Protein AF-A0A2E4YU11-F1 (afdb_monomer)

Structure (mmCIF, N/CA/C/O backbone):
data_AF-A0A2E4YU11-F1
#
_entry.id   AF-A0A2E4YU11-F1
#
loop_
_atom_site.group_PDB
_atom_site.id
_atom_site.type_symbol
_atom_site.label_atom_id
_atom_site.label_alt_id
_atom_site.label_comp_id
_atom_site.label_asym_id
_atom_site.label_entity_id
_atom_site.label_seq_id
_atom_site.pdbx_PDB_ins_code
_atom_site.Cartn_x
_atom_site.Cartn_y
_atom_site.Cartn_z
_atom_site.occupancy
_atom_site.B_iso_or_equiv
_atom_site.auth_seq_id
_atom_site.auth_comp_id
_atom_site.auth_asym_id
_atom_site.auth_atom_id
_atom_site.pdbx_PDB_model_num
ATOM 1 N N . MET A 1 1 ? 45.784 -8.700 -50.063 1.00 56.19 1 MET A N 1
ATOM 2 C CA . MET A 1 1 ? 44.846 -9.142 -51.120 1.00 56.19 1 MET A CA 1
ATOM 3 C C . MET A 1 1 ? 43.429 -8.783 -50.666 1.00 56.19 1 MET A C 1
ATOM 5 O O . MET A 1 1 ? 42.551 -9.626 -50.640 1.00 56.19 1 MET A O 1
ATOM 9 N N . ASP A 1 2 ? 43.211 -7.520 -50.263 1.00 60.62 2 ASP A N 1
ATOM 10 C CA . ASP A 1 2 ? 42.179 -7.212 -49.242 1.00 60.62 2 ASP A CA 1
ATOM 11 C C . ASP A 1 2 ? 41.167 -6.153 -49.709 1.00 60.62 2 ASP A C 1
ATOM 13 O O . ASP A 1 2 ? 40.143 -5.918 -49.071 1.00 60.62 2 ASP A O 1
ATOM 17 N N . LYS A 1 3 ? 41.428 -5.525 -50.862 1.00 58.41 3 LYS A N 1
ATOM 18 C CA . LYS A 1 3 ? 40.506 -4.590 -51.519 1.00 58.41 3 LYS A CA 1
ATOM 19 C C . LYS A 1 3 ? 39.214 -5.255 -52.028 1.00 58.41 3 LYS A C 1
ATOM 21 O O . LYS A 1 3 ? 38.164 -4.665 -51.786 1.00 58.41 3 LYS A O 1
ATOM 26 N N . PRO A 1 4 ? 39.221 -6.456 -52.653 1.00 66.19 4 PRO A N 1
ATOM 27 C CA . PRO A 1 4 ? 37.968 -7.072 -53.094 1.00 66.19 4 PRO A CA 1
ATOM 28 C C . PRO A 1 4 ? 37.115 -7.539 -51.905 1.00 66.19 4 PRO A C 1
ATOM 30 O O . PRO A 1 4 ? 35.902 -7.376 -51.935 1.00 66.19 4 PRO A O 1
ATOM 33 N N . ILE A 1 5 ? 37.740 -8.008 -50.815 1.00 74.25 5 ILE A N 1
ATOM 34 C CA . ILE A 1 5 ? 37.038 -8.444 -49.596 1.00 74.25 5 ILE A CA 1
ATOM 35 C C . ILE A 1 5 ? 36.294 -7.280 -48.920 1.00 74.25 5 ILE A C 1
ATOM 37 O O . ILE A 1 5 ? 35.152 -7.438 -48.498 1.00 74.25 5 ILE A O 1
ATOM 41 N N . ARG A 1 6 ? 36.907 -6.087 -48.863 1.00 65.62 6 ARG A N 1
ATOM 42 C CA . ARG A 1 6 ? 36.288 -4.892 -48.262 1.00 65.62 6 ARG A CA 1
ATOM 43 C C . ARG A 1 6 ? 35.122 -4.360 -49.090 1.00 65.62 6 ARG A C 1
ATOM 45 O O . ARG A 1 6 ? 34.135 -3.918 -48.514 1.00 65.62 6 ARG A O 1
ATOM 52 N N . ILE A 1 7 ? 35.218 -4.435 -50.418 1.00 76.88 7 ILE A N 1
ATOM 53 C CA . ILE A 1 7 ? 34.133 -4.027 -51.321 1.00 76.88 7 ILE A CA 1
ATOM 54 C C . ILE A 1 7 ? 32.955 -4.997 -51.194 1.00 76.88 7 ILE A C 1
ATOM 56 O O . ILE A 1 7 ? 31.824 -4.552 -51.037 1.00 76.88 7 ILE A O 1
ATOM 60 N N . VAL A 1 8 ? 33.212 -6.307 -51.164 1.00 77.75 8 VAL A N 1
ATOM 61 C CA . VAL A 1 8 ? 32.159 -7.321 -50.982 1.00 77.75 8 VAL A CA 1
ATOM 62 C C . VAL A 1 8 ? 31.477 -7.175 -49.619 1.00 77.75 8 VAL A C 1
ATOM 64 O O . VAL A 1 8 ? 30.253 -7.215 -49.548 1.00 77.75 8 VAL A O 1
ATOM 67 N N . PHE A 1 9 ? 32.237 -6.920 -48.550 1.00 76.12 9 PHE A N 1
ATOM 68 C CA . PHE A 1 9 ? 31.676 -6.686 -47.217 1.00 76.12 9 PHE A CA 1
ATOM 69 C C . PHE A 1 9 ? 30.845 -5.395 -47.153 1.00 76.12 9 PHE A C 1
ATOM 71 O O . PHE A 1 9 ? 29.756 -5.387 -46.588 1.00 76.12 9 PHE A O 1
ATOM 78 N N . SER A 1 10 ? 31.313 -4.320 -47.795 1.00 70.88 10 SER A N 1
ATOM 79 C CA . SER A 1 10 ? 30.581 -3.050 -47.880 1.00 70.88 10 SER A CA 1
ATOM 80 C C . SER A 1 10 ? 29.273 -3.182 -48.664 1.00 70.88 10 SER A C 1
ATOM 82 O O . SER A 1 10 ? 28.267 -2.596 -48.271 1.00 70.88 10 SER A O 1
ATOM 84 N N . VAL A 1 11 ? 29.266 -3.959 -49.752 1.00 77.62 11 VAL A N 1
ATOM 85 C CA . VAL A 1 11 ? 28.054 -4.237 -50.538 1.00 77.62 11 VAL A CA 1
ATOM 86 C C . VAL A 1 11 ? 27.093 -5.127 -49.746 1.00 77.62 11 VAL A C 1
ATOM 88 O O . VAL A 1 11 ? 25.896 -4.862 -49.730 1.00 77.62 11 VAL A O 1
ATOM 91 N N . PHE A 1 12 ? 27.599 -6.125 -49.018 1.00 77.12 12 PHE A N 1
ATOM 92 C CA . PHE A 1 12 ? 26.778 -7.013 -48.191 1.00 77.12 12 PHE A CA 1
ATOM 93 C C . PHE A 1 12 ? 26.086 -6.276 -47.030 1.00 77.12 12 PHE A C 1
ATOM 95 O O . PHE A 1 12 ? 24.895 -6.474 -46.797 1.00 77.12 12 PHE A O 1
ATOM 102 N N . VAL A 1 13 ? 26.793 -5.363 -46.350 1.00 75.81 13 VAL A N 1
ATOM 103 C CA . VAL A 1 13 ? 26.223 -4.513 -45.286 1.00 75.81 13 VAL A CA 1
ATOM 104 C C . VAL A 1 13 ? 25.176 -3.542 -45.841 1.00 75.81 13 VAL A C 1
ATOM 106 O O . VAL A 1 13 ? 24.147 -3.317 -45.209 1.00 75.81 13 VAL A O 1
ATOM 109 N N . MET A 1 14 ? 25.392 -3.005 -47.044 1.00 67.62 14 MET A N 1
ATOM 110 C CA . MET A 1 14 ? 24.432 -2.102 -47.680 1.00 67.62 14 MET A CA 1
ATOM 111 C C . MET A 1 14 ? 23.163 -2.831 -48.143 1.00 67.62 14 MET A C 1
ATOM 113 O O . MET A 1 14 ? 22.075 -2.289 -48.002 1.00 67.62 14 MET A O 1
ATOM 117 N N . VAL A 1 15 ? 23.269 -4.077 -48.614 1.00 69.00 15 VAL A N 1
ATOM 118 C CA . VAL A 1 15 ? 22.105 -4.914 -48.963 1.00 69.00 15 VAL A CA 1
ATOM 119 C C . VAL A 1 15 ? 21.295 -5.300 -47.717 1.00 69.00 15 VAL A C 1
ATOM 121 O O . VAL A 1 15 ? 20.067 -5.278 -47.760 1.00 69.00 15 VAL A O 1
ATOM 124 N N . LEU A 1 16 ? 21.956 -5.566 -46.584 1.00 63.69 16 LEU A N 1
ATOM 125 C CA . LEU A 1 16 ? 21.290 -5.842 -45.302 1.00 63.69 16 LEU A CA 1
ATOM 126 C C . LEU A 1 16 ? 20.459 -4.657 -44.782 1.00 63.69 16 LEU A C 1
ATOM 128 O O . LEU A 1 16 ? 19.405 -4.874 -44.191 1.00 63.69 16 LEU A O 1
ATOM 132 N N . LEU A 1 17 ? 20.884 -3.415 -45.040 1.00 60.41 17 LEU A N 1
ATOM 133 C CA . LEU A 1 17 ? 20.137 -2.216 -44.638 1.00 60.41 17 LEU A CA 1
ATOM 134 C C . LEU A 1 17 ? 18.881 -1.965 -45.488 1.00 60.41 17 LEU A C 1
ATOM 136 O O . LEU A 1 17 ? 17.947 -1.331 -45.008 1.00 60.41 17 LEU A O 1
ATOM 140 N N . VAL A 1 18 ? 18.826 -2.474 -46.724 1.00 63.44 18 VAL A N 1
ATOM 141 C CA . VAL A 1 18 ? 17.689 -2.252 -47.639 1.00 63.44 18 VAL A CA 1
ATOM 142 C C . VAL A 1 18 ? 16.586 -3.307 -47.459 1.00 63.44 18 VAL A C 1
ATOM 144 O O . VAL A 1 18 ? 15.424 -3.028 -47.731 1.00 63.44 18 VAL A O 1
ATOM 147 N N . VAL A 1 19 ? 16.912 -4.501 -46.945 1.00 61.31 19 VAL A N 1
ATOM 148 C CA . VAL A 1 19 ? 15.942 -5.602 -46.733 1.00 61.31 19 VAL A CA 1
ATOM 149 C C . VAL A 1 19 ? 15.233 -5.521 -45.363 1.00 61.31 19 VAL A C 1
ATOM 151 O O . VAL A 1 19 ? 14.277 -6.248 -45.113 1.00 61.31 19 VAL A O 1
ATOM 154 N N . GLY A 1 20 ? 15.647 -4.607 -44.478 1.00 50.56 20 GLY A N 1
ATOM 155 C CA . GLY A 1 20 ? 15.110 -4.473 -43.115 1.00 50.56 20 GLY A CA 1
ATOM 156 C C . GLY A 1 20 ? 13.749 -3.776 -42.975 1.00 50.56 20 GLY A C 1
ATOM 157 O O . GLY A 1 20 ? 13.246 -3.688 -41.860 1.00 50.56 20 GLY A O 1
ATOM 158 N N . CYS A 1 21 ? 13.144 -3.282 -44.061 1.00 38.16 21 CYS A N 1
ATOM 159 C CA . CYS A 1 21 ? 11.841 -2.616 -44.016 1.00 38.16 21 CYS A CA 1
ATOM 160 C C . CYS A 1 21 ? 10.775 -3.509 -44.666 1.00 38.16 21 CYS A C 1
ATOM 162 O O . CYS A 1 21 ? 10.535 -3.440 -45.871 1.00 38.16 21 CYS A O 1
ATOM 164 N N . GLN A 1 22 ? 10.153 -4.379 -43.871 1.00 47.78 22 GLN A N 1
ATOM 165 C CA . GLN A 1 22 ? 8.829 -4.888 -44.221 1.00 47.78 22 GLN A CA 1
ATOM 166 C C . GLN A 1 22 ? 7.810 -3.778 -43.930 1.00 47.78 22 GLN A C 1
ATOM 168 O O . GLN A 1 22 ? 7.923 -3.131 -42.886 1.00 47.78 22 GLN A O 1
ATOM 173 N N . PRO A 1 23 ? 6.824 -3.534 -44.809 1.00 40.00 23 PRO A N 1
ATOM 174 C CA . PRO A 1 23 ? 5.699 -2.692 -44.454 1.00 40.00 23 PRO A CA 1
ATOM 175 C C . PRO A 1 23 ? 4.926 -3.432 -43.362 1.00 40.00 23 PRO A C 1
ATOM 177 O O . PRO A 1 23 ? 4.317 -4.470 -43.611 1.00 40.00 23 PRO A O 1
ATOM 180 N N . THR A 1 24 ? 5.020 -2.937 -42.132 1.00 35.28 24 THR A N 1
ATOM 181 C CA . THR A 1 24 ? 4.121 -3.331 -41.052 1.00 35.28 24 THR A CA 1
ATOM 182 C C . THR A 1 24 ? 2.711 -3.030 -41.539 1.00 35.28 24 THR A C 1
ATOM 184 O O . THR A 1 24 ? 2.402 -1.872 -41.815 1.00 35.28 24 THR A O 1
ATOM 187 N N . GLU A 1 25 ? 1.875 -4.059 -41.697 1.00 42.38 25 GLU A N 1
ATOM 188 C CA . GLU A 1 25 ? 0.436 -3.851 -41.809 1.00 42.38 25 GLU A CA 1
ATOM 189 C C . GLU A 1 25 ? 0.013 -3.022 -40.598 1.00 42.38 25 GLU A C 1
ATOM 191 O O . GLU A 1 25 ? 0.129 -3.453 -39.447 1.00 42.38 25 GLU A O 1
ATOM 196 N N . GLU A 1 26 ? -0.397 -1.789 -40.872 1.00 37.09 26 GLU A N 1
ATOM 197 C CA . GLU A 1 26 ? -1.049 -0.917 -39.921 1.00 37.09 26 GLU A CA 1
ATOM 198 C C . GLU A 1 26 ? -2.289 -1.665 -39.439 1.00 37.09 26 GLU A C 1
ATOM 200 O O . GLU A 1 26 ? -3.280 -1.826 -40.153 1.00 37.09 26 GLU A O 1
ATOM 205 N N . LYS A 1 27 ? -2.200 -2.219 -38.231 1.00 37.69 27 LYS A N 1
ATOM 206 C CA . LYS A 1 27 ? -3.355 -2.759 -37.540 1.00 37.69 27 LYS A CA 1
ATOM 207 C C . LYS A 1 27 ? -4.206 -1.541 -37.219 1.00 37.69 27 LYS A C 1
ATOM 209 O O . LYS A 1 27 ? -3.931 -0.867 -36.236 1.00 37.69 27 LYS A O 1
ATOM 214 N N . THR A 1 28 ? -5.160 -1.235 -38.098 1.00 37.94 28 THR A N 1
ATOM 215 C CA . THR A 1 28 ? -6.180 -0.207 -37.894 1.00 37.94 28 THR A CA 1
ATOM 216 C C . THR A 1 28 ? -6.718 -0.374 -36.480 1.00 37.94 28 THR A C 1
ATOM 218 O O . THR A 1 28 ? -7.451 -1.325 -36.194 1.00 37.94 28 THR A O 1
ATOM 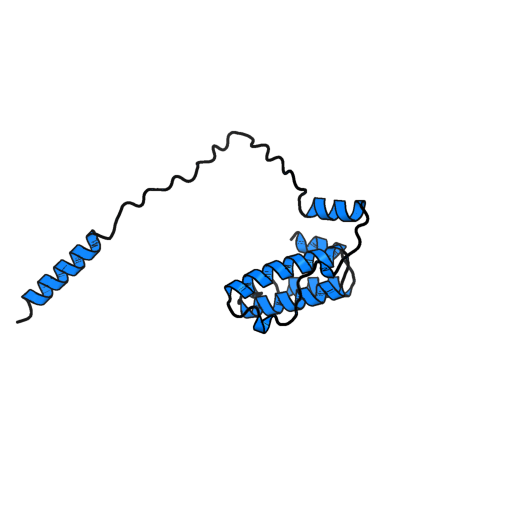221 N N . GLU A 1 29 ? -6.295 0.503 -35.574 1.00 49.38 29 GLU A N 1
ATOM 222 C CA . GLU A 1 29 ? -7.038 0.738 -34.350 1.00 49.38 29 GLU A CA 1
ATOM 223 C C . GLU A 1 29 ? -8.442 1.145 -34.804 1.00 49.38 29 GLU A C 1
ATOM 225 O O . GLU A 1 29 ? -8.569 1.913 -35.766 1.00 49.38 29 GLU A O 1
ATOM 230 N N . PRO A 1 30 ? -9.511 0.579 -34.224 1.00 40.44 30 PRO A N 1
ATOM 231 C CA . PRO A 1 30 ? -10.847 1.005 -34.583 1.00 40.44 30 PRO A CA 1
ATOM 232 C C . PRO A 1 30 ? -10.937 2.504 -34.298 1.00 40.44 30 PRO A C 1
ATOM 234 O O . PRO A 1 30 ? -10.853 2.932 -33.149 1.00 40.44 30 PRO A O 1
ATOM 237 N N . VAL A 1 31 ? -11.071 3.293 -35.364 1.00 47.88 31 VAL A N 1
ATOM 238 C CA . VAL A 1 31 ? -11.436 4.704 -35.291 1.00 47.88 31 VAL A CA 1
ATOM 239 C C . VAL A 1 31 ? -12.786 4.738 -34.589 1.00 47.88 31 VAL A C 1
ATOM 241 O O . VAL A 1 31 ? -13.798 4.329 -35.160 1.00 47.88 31 VAL A O 1
ATOM 244 N N . ILE A 1 32 ? -12.786 5.141 -33.320 1.00 54.97 32 ILE A N 1
ATOM 245 C CA . ILE A 1 32 ? -14.013 5.425 -32.588 1.00 54.97 32 ILE A CA 1
ATOM 246 C C . ILE A 1 32 ? -14.581 6.690 -33.231 1.00 54.97 32 ILE A C 1
ATOM 248 O O . ILE A 1 32 ? -14.037 7.781 -33.078 1.00 54.97 32 ILE A O 1
ATOM 252 N N . ASP A 1 33 ? -15.626 6.498 -34.029 1.00 44.16 33 ASP A N 1
ATOM 253 C CA . ASP A 1 33 ? -16.490 7.552 -34.544 1.00 44.16 33 ASP A CA 1
ATOM 254 C C . ASP A 1 33 ? -17.151 8.259 -33.349 1.00 44.16 33 ASP A C 1
ATOM 256 O O . ASP A 1 33 ? -18.066 7.728 -32.715 1.00 44.16 33 ASP A O 1
ATOM 260 N N . ASP A 1 34 ? -16.623 9.438 -33.015 1.00 54.94 34 ASP A N 1
ATOM 261 C CA . ASP A 1 34 ? -17.001 10.337 -31.912 1.00 54.94 34 ASP A CA 1
ATOM 262 C C . ASP A 1 34 ? -18.385 10.995 -32.117 1.00 54.94 34 ASP A C 1
ATOM 264 O O . ASP A 1 34 ? -18.598 12.175 -31.846 1.00 54.94 34 ASP A O 1
ATOM 268 N N . SER A 1 35 ? -19.347 10.255 -32.675 1.00 56.62 35 SER A N 1
ATOM 269 C CA . SER A 1 35 ? -20.688 10.767 -32.983 1.00 56.62 35 SER A CA 1
ATOM 270 C C . SER A 1 35 ? -21.840 9.854 -32.559 1.00 56.62 35 SER A C 1
ATOM 272 O O . SER A 1 35 ? -23.005 10.162 -32.815 1.00 56.62 35 SER A O 1
ATOM 274 N N . SER A 1 36 ? -21.556 8.777 -31.822 1.00 52.31 36 SER A N 1
ATOM 275 C CA . SER A 1 36 ? -22.588 8.016 -31.115 1.00 52.31 36 SER A CA 1
ATOM 276 C C . SER A 1 36 ? -22.32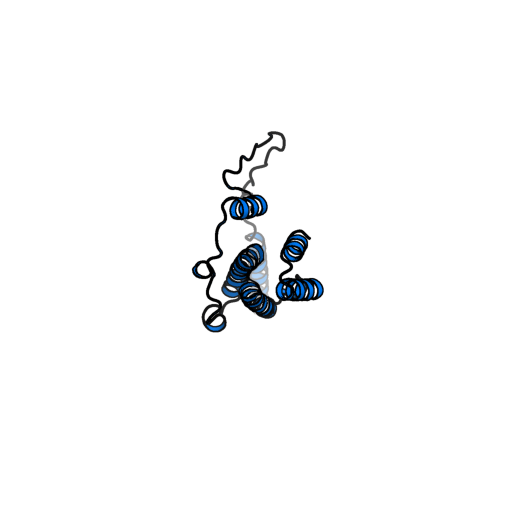7 8.074 -29.615 1.00 52.31 36 SER A C 1
ATOM 278 O O . SER A 1 36 ? -21.288 7.622 -29.142 1.00 52.31 36 SER A O 1
ATOM 280 N N . GLU A 1 37 ? -23.265 8.654 -28.861 1.00 59.00 37 GLU A N 1
ATOM 281 C CA . GLU A 1 37 ? -23.312 8.531 -27.405 1.00 59.00 37 GLU A CA 1
ATOM 282 C C . GLU A 1 37 ? -23.385 7.039 -27.057 1.00 59.00 37 GLU A C 1
ATOM 284 O O . GLU A 1 37 ? -24.458 6.433 -27.009 1.00 59.00 37 GLU A O 1
ATOM 289 N N . VAL A 1 38 ? -22.230 6.407 -26.854 1.00 57.62 38 VAL A N 1
ATOM 290 C CA . VAL A 1 38 ? -22.164 5.081 -26.257 1.00 57.62 38 VAL A CA 1
ATOM 291 C C . VAL A 1 38 ? -22.578 5.285 -24.810 1.00 57.62 38 VAL A C 1
ATOM 293 O O . VAL A 1 38 ? -21.774 5.686 -23.970 1.00 57.62 38 VAL A O 1
ATOM 296 N N . SER A 1 39 ? -23.853 5.047 -24.506 1.00 57.28 39 SER A N 1
ATOM 297 C CA . SER A 1 39 ? -24.310 4.943 -23.127 1.00 57.28 39 SER A CA 1
ATOM 298 C C . SER A 1 39 ? -23.643 3.707 -22.521 1.00 57.28 39 SER A C 1
ATOM 300 O O . SER A 1 39 ? -24.166 2.593 -22.595 1.00 57.28 39 SER A O 1
ATOM 302 N N . VAL A 1 40 ? -22.438 3.878 -21.980 1.00 64.62 40 VAL A N 1
ATOM 303 C CA . VAL A 1 40 ? -21.742 2.834 -21.234 1.00 64.62 40 VAL A CA 1
ATOM 304 C C . VAL A 1 40 ? -22.507 2.656 -19.928 1.00 64.62 40 VAL A C 1
ATOM 306 O O . VAL A 1 40 ? -22.276 3.350 -18.942 1.00 64.62 40 VAL A O 1
ATOM 309 N N . THR A 1 41 ? -23.490 1.758 -19.926 1.00 64.44 41 THR A N 1
ATOM 310 C CA . THR A 1 41 ? -24.159 1.345 -18.695 1.00 64.44 41 THR A CA 1
ATOM 311 C C . THR A 1 41 ? -23.216 0.412 -17.945 1.00 64.44 41 THR A C 1
ATOM 313 O O . THR A 1 41 ? -23.110 -0.773 -18.264 1.00 64.44 41 THR A O 1
ATOM 316 N N . PHE A 1 42 ? -22.503 0.950 -16.958 1.00 65.75 42 PHE A N 1
ATOM 317 C CA . PHE A 1 42 ? -21.713 0.142 -16.038 1.00 65.75 42 PHE A CA 1
ATOM 318 C C . PHE A 1 42 ? -22.660 -0.730 -15.200 1.00 65.75 42 PHE A C 1
ATOM 320 O O . PHE A 1 42 ? -23.548 -0.227 -14.518 1.00 65.75 42 PHE A O 1
ATOM 327 N N . GLN A 1 43 ? -22.500 -2.054 -15.284 1.00 79.19 43 GLN A N 1
ATOM 328 C CA . GLN A 1 43 ? -23.269 -3.016 -14.477 1.00 79.19 43 GLN A CA 1
ATOM 329 C C . GLN A 1 43 ? -22.699 -3.192 -13.062 1.00 79.19 43 GLN A C 1
ATOM 331 O O . GLN A 1 43 ? -23.301 -3.868 -12.231 1.00 79.19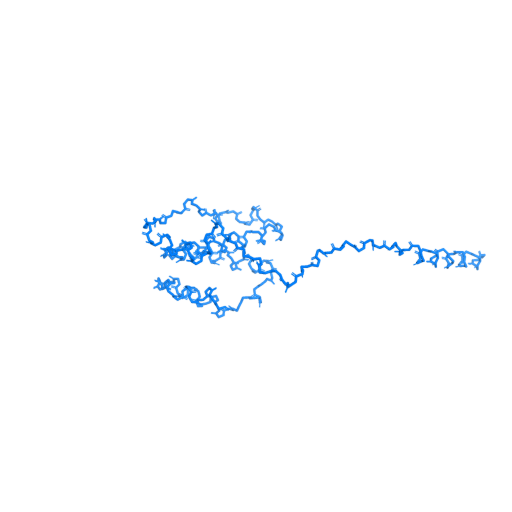 43 GLN A O 1
ATOM 336 N N . VAL A 1 44 ? -21.533 -2.604 -12.799 1.00 81.06 44 VAL A N 1
ATOM 337 C CA . VAL A 1 44 ? -20.870 -2.597 -11.498 1.00 81.06 44 VAL A CA 1
ATOM 338 C C . VAL A 1 44 ? -20.779 -1.158 -11.000 1.00 81.06 44 VAL A C 1
ATOM 340 O O . VAL A 1 44 ? -20.515 -0.268 -11.814 1.00 81.06 44 VAL A O 1
ATOM 343 N N . PRO A 1 45 ? -21.010 -0.918 -9.699 1.00 81.94 45 PRO A N 1
ATOM 344 C CA . PRO A 1 45 ? -20.843 0.408 -9.126 1.00 81.94 45 PRO A CA 1
ATOM 345 C C . PRO A 1 45 ? -19.396 0.872 -9.299 1.00 81.94 45 PRO A C 1
ATOM 347 O O . PRO A 1 45 ? -18.458 0.067 -9.305 1.00 81.94 45 PRO A O 1
ATOM 350 N N . THR A 1 46 ? -19.209 2.181 -9.417 1.00 84.88 46 THR A N 1
ATOM 351 C CA . THR A 1 46 ? -17.875 2.781 -9.328 1.00 84.88 46 THR A CA 1
ATOM 352 C C . THR A 1 46 ? 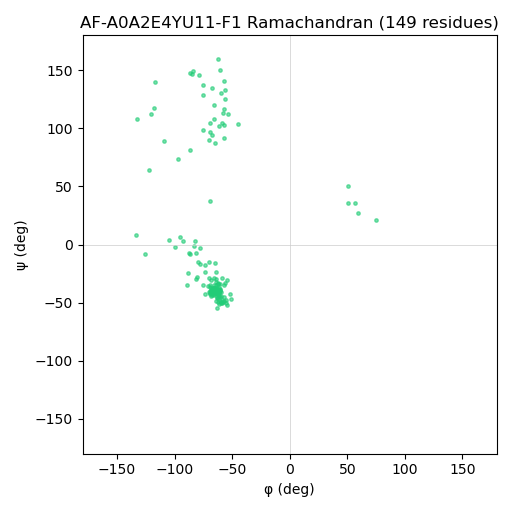-17.268 2.524 -7.941 1.00 84.88 46 THR A C 1
ATOM 354 O O . THR A 1 46 ? -18.011 2.261 -6.995 1.00 84.88 46 THR A O 1
ATOM 357 N N . PRO A 1 47 ? -15.935 2.617 -7.762 1.00 78.94 47 PRO A N 1
ATOM 358 C CA . PRO A 1 47 ? -15.310 2.380 -6.457 1.00 78.94 47 PRO A CA 1
ATOM 359 C C . PRO A 1 47 ? -15.946 3.192 -5.315 1.00 78.94 47 PRO A C 1
ATOM 361 O O . PRO A 1 47 ? -16.247 2.643 -4.262 1.00 78.94 47 PRO A O 1
ATOM 364 N N . ASN A 1 48 ? -16.252 4.471 -5.552 1.00 78.88 48 ASN A N 1
ATOM 365 C CA . ASN A 1 48 ? -16.879 5.339 -4.550 1.00 78.88 48 ASN A CA 1
ATOM 366 C C . ASN A 1 48 ? -18.326 4.931 -4.233 1.00 78.88 48 ASN A C 1
ATOM 368 O O . ASN A 1 48 ? -18.734 4.909 -3.070 1.00 78.88 48 ASN A O 1
ATOM 372 N N . GLU A 1 49 ? -19.107 4.580 -5.258 1.00 83.62 49 GLU A N 1
ATOM 373 C CA . GLU A 1 49 ? -20.465 4.061 -5.068 1.00 83.62 49 GLU A CA 1
ATOM 374 C C . GLU A 1 49 ? -20.445 2.722 -4.326 1.00 83.62 49 GLU A C 1
ATOM 376 O O . GLU A 1 49 ? -21.297 2.484 -3.475 1.00 83.62 49 GLU A O 1
ATOM 381 N N . LEU A 1 50 ? -19.456 1.867 -4.596 1.00 84.00 50 LEU A N 1
ATOM 382 C CA . LEU A 1 50 ? -19.291 0.586 -3.918 1.00 84.00 50 LEU A CA 1
ATOM 383 C C . LEU A 1 50 ? -19.033 0.771 -2.418 1.00 84.00 50 LEU A C 1
ATOM 385 O O . LEU A 1 50 ? -19.680 0.106 -1.613 1.00 84.00 50 LEU A O 1
ATOM 389 N N . PHE A 1 51 ? -18.152 1.697 -2.034 1.00 78.56 51 PHE A N 1
ATOM 390 C CA . PHE A 1 51 ? -17.904 1.995 -0.620 1.00 78.56 51 PHE A CA 1
ATOM 391 C C . PHE A 1 51 ? -19.138 2.589 0.068 1.00 78.56 51 PHE A C 1
ATOM 393 O O . PHE A 1 51 ? -19.505 2.158 1.157 1.00 78.56 51 PHE A O 1
ATOM 400 N N . THR A 1 52 ? -19.871 3.469 -0.621 1.00 80.94 52 THR A N 1
ATOM 401 C CA . THR A 1 52 ? -21.149 3.997 -0.112 1.00 80.94 52 THR A CA 1
ATOM 402 C C . THR A 1 52 ? -22.171 2.876 0.122 1.00 80.94 52 THR A C 1
ATOM 404 O O . THR A 1 52 ? -22.927 2.903 1.093 1.00 80.94 52 THR A O 1
ATOM 407 N N . LEU A 1 53 ? -22.206 1.865 -0.753 1.00 83.50 53 LEU A N 1
ATOM 408 C CA . LEU A 1 53 ? -23.065 0.692 -0.578 1.00 83.50 53 LEU A CA 1
ATOM 409 C C . LEU A 1 53 ? -22.644 -0.152 0.633 1.00 83.50 53 LEU A C 1
ATOM 411 O O . LEU A 1 53 ? -23.519 -0.664 1.330 1.00 83.50 53 LEU A O 1
ATOM 415 N N . PHE A 1 54 ? -21.343 -0.294 0.906 1.00 82.81 54 PHE A N 1
ATOM 416 C CA . PHE A 1 54 ? -20.855 -1.022 2.085 1.00 82.81 54 PHE A CA 1
ATOM 417 C C . PHE A 1 54 ? -21.310 -0.372 3.393 1.00 82.81 54 PHE A C 1
ATOM 419 O O . PHE A 1 54 ? -21.807 -1.088 4.269 1.00 82.81 54 PHE A O 1
ATOM 426 N N . ASP A 1 55 ? -21.256 0.960 3.471 1.00 77.62 55 ASP A N 1
ATOM 427 C CA . ASP A 1 55 ? -21.777 1.724 4.610 1.00 77.62 55 ASP A CA 1
ATOM 428 C C . ASP A 1 55 ? -23.291 1.518 4.780 1.00 77.62 55 ASP A C 1
ATOM 430 O O . ASP A 1 55 ? -23.790 1.316 5.888 1.00 77.62 55 ASP A O 1
ATOM 434 N N . GLN A 1 56 ? -24.045 1.507 3.675 1.00 83.38 56 GLN A N 1
ATOM 435 C CA . GLN A 1 56 ? -25.501 1.325 3.703 1.00 83.38 56 GLN A CA 1
ATOM 436 C C . GLN A 1 56 ? -25.930 -0.062 4.188 1.00 83.38 56 GLN A C 1
ATOM 438 O O . GLN A 1 56 ? -26.945 -0.187 4.880 1.00 83.38 56 GLN A O 1
ATOM 443 N N . VAL A 1 57 ? -25.192 -1.112 3.820 1.00 87.56 57 VAL A N 1
ATOM 444 C CA . VAL A 1 57 ? -25.548 -2.497 4.166 1.00 87.56 57 VAL A CA 1
ATOM 445 C C . VAL A 1 57 ? -24.853 -3.000 5.438 1.00 87.56 57 VAL A C 1
ATOM 447 O O . VAL A 1 57 ? -25.040 -4.161 5.799 1.00 87.56 57 VAL A O 1
ATOM 450 N N . ASN A 1 58 ? -24.129 -2.125 6.154 1.00 80.69 58 ASN A N 1
ATOM 451 C CA . ASN A 1 58 ? -23.403 -2.416 7.398 1.00 80.69 58 ASN A CA 1
ATOM 452 C C . ASN A 1 58 ? -22.500 -3.656 7.283 1.00 80.69 58 ASN A C 1
ATOM 454 O O . ASN A 1 58 ? -22.565 -4.577 8.104 1.00 80.69 58 ASN A O 1
ATOM 458 N N . VAL A 1 59 ? -21.678 -3.706 6.232 1.00 85.19 59 VAL A N 1
ATOM 459 C CA . VAL A 1 59 ? -20.652 -4.750 6.114 1.00 85.19 59 VAL A CA 1
ATOM 460 C C . VAL A 1 59 ? -19.608 -4.533 7.207 1.00 85.19 59 VAL A C 1
ATOM 462 O O . VAL A 1 59 ? -19.149 -3.416 7.413 1.00 85.19 59 VAL A O 1
ATOM 465 N N . ASN A 1 60 ? -19.211 -5.602 7.896 1.00 87.88 60 ASN A N 1
ATOM 466 C CA . ASN A 1 60 ? -18.086 -5.546 8.826 1.00 87.88 60 ASN A CA 1
ATOM 467 C C . ASN A 1 60 ? -16.775 -5.788 8.082 1.00 87.88 60 ASN A C 1
ATOM 469 O O . ASN A 1 60 ? -16.722 -6.599 7.153 1.00 87.88 60 ASN A O 1
ATOM 473 N N . PHE A 1 61 ? -15.710 -5.146 8.550 1.00 89.19 61 PHE A N 1
ATOM 474 C CA . PHE A 1 61 ? -14.368 -5.434 8.076 1.00 89.19 61 PHE A CA 1
ATOM 475 C C . PHE A 1 61 ? -14.011 -6.915 8.272 1.00 89.19 61 PHE A C 1
ATOM 477 O O . PHE A 1 61 ? -14.340 -7.526 9.292 1.00 89.19 61 PHE A O 1
ATOM 484 N N . ASN A 1 62 ? -13.314 -7.487 7.290 1.00 91.69 62 ASN A N 1
ATOM 485 C CA . ASN A 1 62 ? -12.794 -8.844 7.359 1.00 91.69 62 ASN A CA 1
ATOM 486 C C . ASN A 1 62 ? -11.329 -8.870 6.910 1.00 91.69 62 ASN A C 1
ATOM 488 O O . ASN A 1 62 ? -11.037 -8.774 5.717 1.00 91.69 62 ASN A O 1
ATOM 492 N N . SER A 1 63 ? -10.421 -9.058 7.867 1.00 91.00 63 SER A N 1
ATOM 493 C CA . SER A 1 63 ? -8.979 -9.147 7.622 1.00 91.00 63 SER A CA 1
ATOM 494 C C . SER A 1 63 ? -8.576 -10.346 6.766 1.00 91.00 63 SER A C 1
ATOM 496 O O . SER A 1 63 ? -7.538 -10.296 6.115 1.00 91.00 63 SER A O 1
ATOM 498 N N . ASP A 1 64 ? -9.383 -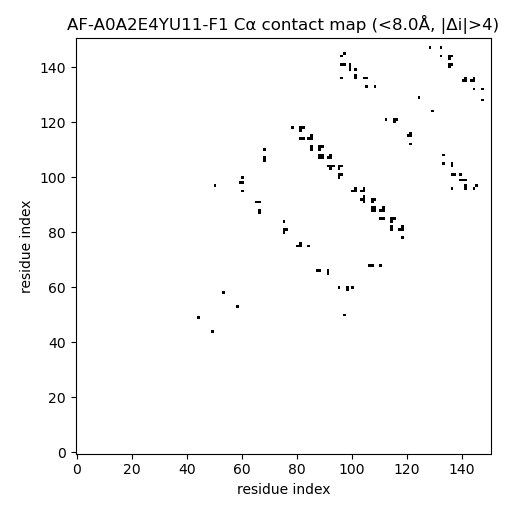11.410 6.730 1.00 93.44 64 ASP A N 1
ATOM 499 C CA . ASP A 1 64 ? -9.073 -12.624 5.963 1.00 93.44 64 ASP A CA 1
ATOM 500 C C . ASP A 1 64 ? -9.165 -12.396 4.447 1.00 93.44 64 ASP A C 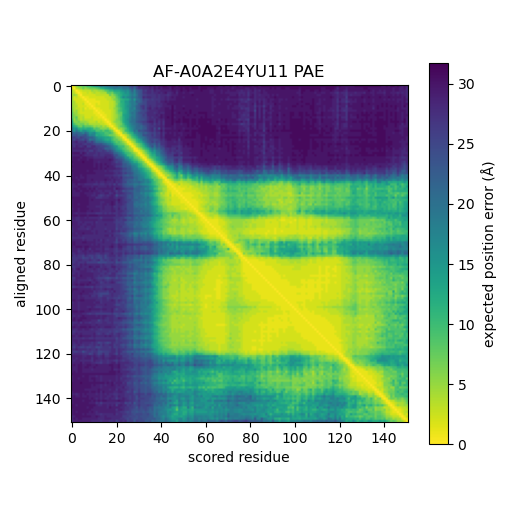1
ATOM 502 O O . ASP A 1 64 ? -8.677 -13.210 3.663 1.00 93.44 64 ASP A O 1
ATOM 506 N N . LEU A 1 65 ? -9.795 -11.292 4.026 1.00 91.44 65 LEU A N 1
ATOM 507 C CA . LEU A 1 65 ? -9.830 -10.864 2.628 1.00 91.44 65 LEU A CA 1
ATOM 508 C C . LEU A 1 65 ? -8.528 -10.189 2.189 1.00 91.44 65 LEU A C 1
ATOM 510 O O . LEU A 1 65 ? -8.297 -10.057 0.989 1.00 91.44 65 LEU A O 1
ATOM 514 N N . LEU A 1 66 ? -7.698 -9.763 3.142 1.00 92.88 66 LEU A N 1
ATOM 515 C CA . LEU A 1 66 ? -6.479 -9.029 2.857 1.00 92.88 66 LEU A CA 1
ATOM 516 C C . LEU A 1 66 ? -5.314 -9.966 2.534 1.00 92.88 66 LEU A C 1
ATOM 518 O O . LEU A 1 66 ? -5.168 -11.061 3.085 1.00 92.88 66 LEU A O 1
ATOM 522 N N . SER A 1 67 ? -4.435 -9.514 1.645 1.00 92.19 67 SER A N 1
ATOM 523 C CA . SER A 1 67 ? -3.285 -10.298 1.214 1.00 92.19 67 SER A CA 1
ATOM 524 C C . SER A 1 67 ? -2.201 -10.316 2.286 1.00 92.19 67 SER A C 1
ATOM 526 O O . SER A 1 67 ? -1.712 -9.280 2.715 1.00 92.19 67 SER A O 1
ATOM 528 N N . SER A 1 68 ? -1.716 -11.499 2.667 1.00 89.12 68 SER A N 1
ATOM 529 C CA . SER A 1 68 ? -0.631 -11.598 3.653 1.00 89.12 68 SER A CA 1
ATOM 530 C C . SER A 1 68 ? 0.618 -10.803 3.237 1.00 89.12 68 SER A C 1
ATOM 532 O O . SER A 1 68 ? 1.205 -11.035 2.174 1.00 89.12 68 SER A O 1
ATOM 534 N N . THR A 1 69 ? 1.063 -9.918 4.131 1.00 84.62 69 THR A N 1
ATOM 535 C CA . THR A 1 69 ? 2.320 -9.164 4.017 1.00 84.62 69 THR A CA 1
ATOM 536 C C . THR A 1 69 ? 3.538 -9.971 4.480 1.00 84.62 69 THR A C 1
ATOM 538 O O . THR A 1 69 ? 4.652 -9.453 4.526 1.00 84.62 69 THR A O 1
ATOM 541 N N . GLU A 1 70 ? 3.370 -11.239 4.855 1.00 82.19 70 GLU A N 1
ATOM 542 C CA . GLU A 1 70 ? 4.480 -12.074 5.303 1.00 82.19 70 GLU A CA 1
ATOM 543 C C . GLU A 1 70 ? 5.304 -12.607 4.125 1.00 82.19 70 GLU A C 1
ATOM 545 O O . GLU A 1 70 ? 4.785 -12.959 3.062 1.00 82.19 70 GLU A O 1
ATOM 550 N N . ASN A 1 71 ? 6.615 -12.740 4.343 1.00 69.56 71 ASN A N 1
ATOM 551 C CA . ASN A 1 71 ? 7.567 -13.305 3.381 1.00 69.56 71 ASN A CA 1
ATOM 552 C C . ASN A 1 71 ? 7.634 -12.553 2.037 1.00 69.56 71 ASN A C 1
ATOM 554 O O . ASN A 1 71 ? 7.993 -13.150 1.018 1.00 69.56 71 ASN A O 1
ATOM 558 N N . ILE A 1 72 ? 7.327 -11.247 2.027 1.00 70.31 72 ILE A N 1
ATOM 559 C CA . ILE A 1 72 ? 7.382 -10.390 0.827 1.00 70.31 72 ILE A CA 1
ATOM 560 C C . ILE A 1 72 ? 8.733 -10.526 0.113 1.00 70.31 72 ILE A C 1
ATOM 562 O O . ILE A 1 72 ? 8.773 -10.755 -1.095 1.00 70.31 72 ILE A O 1
ATOM 566 N N . GLU A 1 73 ? 9.838 -10.471 0.859 1.00 66.69 73 GLU A N 1
ATOM 567 C CA . GLU A 1 73 ? 11.195 -10.544 0.299 1.00 66.69 73 GLU A CA 1
ATOM 568 C C . GLU A 1 73 ? 11.504 -11.889 -0.379 1.00 66.69 73 GLU A C 1
ATOM 570 O O . GLU A 1 73 ? 12.271 -11.947 -1.338 1.00 66.69 73 GLU A O 1
ATOM 575 N N . GLN A 1 74 ? 10.882 -12.975 0.087 1.00 65.31 74 GLN A N 1
ATOM 576 C CA . GLN A 1 74 ? 11.102 -14.328 -0.431 1.00 65.31 74 GLN A CA 1
ATOM 577 C C . GLN A 1 74 ? 10.149 -14.662 -1.587 1.00 65.31 74 GLN A C 1
ATOM 579 O O . GLN A 1 74 ? 10.533 -15.368 -2.520 1.00 65.31 74 GLN A O 1
ATOM 584 N N . LYS A 1 75 ? 8.908 -14.156 -1.550 1.00 66.81 75 LYS A N 1
ATOM 585 C CA . LYS A 1 75 ? 7.889 -14.394 -2.586 1.00 66.81 75 LYS A CA 1
ATOM 586 C C . LYS A 1 75 ? 8.046 -13.483 -3.805 1.00 66.81 75 LYS A C 1
ATOM 588 O O . LYS A 1 75 ? 7.700 -13.889 -4.917 1.00 66.81 75 LYS A O 1
ATOM 593 N N . TYR A 1 76 ? 8.578 -12.274 -3.637 1.00 70.88 76 TYR A N 1
ATOM 594 C CA . TYR A 1 76 ? 8.512 -11.230 -4.664 1.00 70.88 76 TYR A CA 1
ATOM 595 C C . TYR A 1 76 ? 9.903 -10.740 -5.074 1.00 70.88 76 TYR A C 1
ATOM 597 O O . TYR A 1 76 ? 10.282 -9.587 -4.901 1.00 70.88 76 TYR A O 1
ATOM 605 N N . ILE A 1 77 ? 10.673 -11.662 -5.658 1.00 78.31 77 ILE A N 1
ATOM 606 C CA . ILE A 1 77 ? 12.081 -11.448 -6.023 1.00 78.31 77 ILE A CA 1
ATOM 607 C C . ILE A 1 77 ? 12.225 -10.530 -7.250 1.00 78.31 77 ILE A C 1
ATOM 609 O O . ILE A 1 77 ? 13.082 -9.648 -7.276 1.00 78.31 77 ILE A O 1
ATOM 613 N N . SER A 1 78 ? 11.393 -10.720 -8.281 1.00 89.44 78 SER A N 1
ATOM 614 C CA . SER A 1 78 ? 11.490 -9.953 -9.532 1.00 89.44 78 SER A CA 1
ATOM 615 C C . SER A 1 78 ? 10.776 -8.602 -9.443 1.00 89.44 78 SER A C 1
ATOM 617 O O . SER A 1 78 ? 9.739 -8.489 -8.793 1.00 89.44 78 SER A O 1
ATOM 619 N N . ASN A 1 79 ? 11.261 -7.594 -10.175 1.00 90.12 79 ASN A N 1
ATOM 620 C CA . ASN A 1 79 ? 10.612 -6.275 -10.231 1.00 90.12 79 ASN A CA 1
ATOM 621 C C . ASN A 1 79 ? 9.156 -6.355 -10.711 1.00 90.12 79 ASN A C 1
ATOM 623 O O . ASN A 1 79 ? 8.303 -5.634 -10.207 1.00 90.12 79 ASN A O 1
ATOM 627 N N . LYS A 1 80 ? 8.846 -7.277 -11.632 1.00 90.81 80 LYS A N 1
ATOM 628 C CA . LYS A 1 80 ? 7.467 -7.520 -12.077 1.00 90.81 80 LYS A CA 1
ATOM 629 C C . LYS A 1 80 ? 6.573 -7.966 -10.917 1.00 90.81 80 LYS A C 1
ATOM 631 O O . LYS A 1 80 ? 5.469 -7.455 -10.768 1.00 90.81 80 LYS A O 1
ATOM 636 N N . ASN A 1 81 ? 7.052 -8.899 -10.095 1.00 89.50 81 ASN A N 1
ATOM 637 C CA . ASN A 1 81 ? 6.288 -9.393 -8.952 1.00 89.50 81 ASN A CA 1
ATOM 638 C C . ASN A 1 81 ? 6.145 -8.312 -7.877 1.00 89.50 81 ASN A C 1
ATOM 640 O O . ASN A 1 81 ? 5.059 -8.144 -7.341 1.00 89.50 81 ASN A O 1
ATOM 644 N N . LYS A 1 82 ? 7.202 -7.534 -7.616 1.00 90.56 82 LYS A N 1
ATOM 645 C CA . LYS A 1 82 ? 7.149 -6.397 -6.686 1.00 90.56 82 LYS A CA 1
ATOM 646 C C . LYS A 1 82 ? 6.118 -5.355 -7.115 1.00 90.56 82 LYS A C 1
ATOM 648 O O . LYS A 1 82 ? 5.339 -4.916 -6.282 1.00 90.56 82 LYS A O 1
ATOM 653 N N . ALA A 1 83 ? 6.071 -5.006 -8.402 1.00 91.06 83 ALA A N 1
ATOM 654 C CA . ALA A 1 83 ? 5.092 -4.057 -8.935 1.00 91.06 83 ALA A CA 1
ATOM 655 C C . ALA A 1 83 ? 3.651 -4.586 -8.841 1.00 91.06 83 ALA A C 1
ATOM 657 O O . ALA A 1 83 ? 2.738 -3.835 -8.511 1.00 91.06 83 ALA A O 1
ATOM 658 N N . LEU A 1 84 ? 3.446 -5.886 -9.074 1.00 91.56 84 LEU A N 1
ATOM 659 C CA . 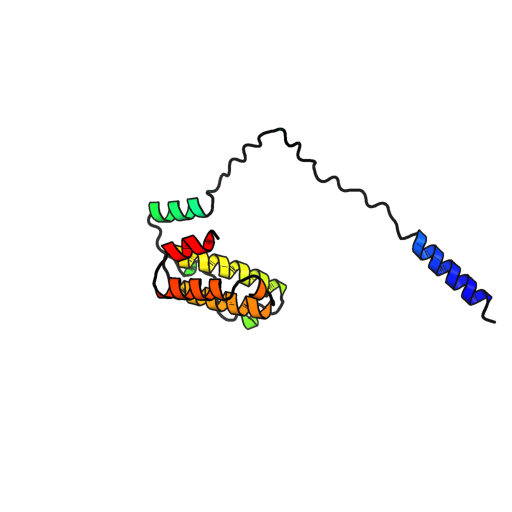LEU A 1 84 ? 2.140 -6.511 -8.868 1.00 91.56 84 LEU A CA 1
ATOM 660 C C . LEU A 1 84 ? 1.717 -6.438 -7.394 1.00 91.56 84 LEU A C 1
ATOM 662 O O . LEU A 1 84 ? 0.594 -6.043 -7.097 1.00 91.56 84 LEU A O 1
ATOM 666 N N . CYS A 1 85 ? 2.622 -6.771 -6.473 1.00 91.31 85 CYS A N 1
ATOM 667 C CA . CYS A 1 85 ? 2.354 -6.700 -5.037 1.00 91.31 85 CYS A CA 1
ATOM 668 C C . CYS A 1 85 ? 2.131 -5.284 -4.542 1.00 91.31 85 CYS A C 1
ATOM 670 O O . CYS A 1 85 ? 1.296 -5.091 -3.672 1.00 91.31 85 CYS A O 1
ATOM 672 N N . PHE A 1 86 ? 2.836 -4.310 -5.114 1.00 91.50 86 PHE A N 1
ATOM 673 C CA . PHE A 1 86 ? 2.606 -2.903 -4.832 1.00 91.50 86 PHE A CA 1
ATOM 674 C C . PHE A 1 86 ? 1.135 -2.560 -5.086 1.00 91.50 86 PHE A C 1
ATOM 676 O O . PHE A 1 86 ? 0.465 -2.090 -4.177 1.00 91.50 86 PHE A O 1
ATOM 683 N N . GLY A 1 87 ? 0.601 -2.902 -6.265 1.00 90.94 87 GLY A N 1
ATOM 684 C CA . GLY A 1 87 ? -0.807 -2.657 -6.594 1.00 90.94 87 GLY A CA 1
ATOM 685 C C . GLY A 1 87 ? -1.796 -3.428 -5.711 1.00 90.94 87 GLY A C 1
ATOM 686 O O . GLY A 1 87 ? -2.789 -2.856 -5.273 1.00 90.94 87 GLY A O 1
ATOM 687 N N . VAL A 1 88 ? -1.516 -4.703 -5.411 1.00 93.44 88 VAL A N 1
ATOM 688 C CA . VAL A 1 88 ? -2.357 -5.514 -4.507 1.00 93.44 88 VAL A CA 1
ATOM 689 C C . VAL A 1 88 ? -2.411 -4.894 -3.111 1.00 93.44 88 VAL A C 1
ATOM 691 O O . VAL A 1 88 ? -3.493 -4.674 -2.580 1.00 93.44 88 VAL A O 1
ATOM 694 N N . PHE A 1 89 ? -1.261 -4.533 -2.540 1.00 92.94 89 PHE A N 1
ATOM 695 C CA . PHE A 1 89 ? -1.214 -3.914 -1.219 1.00 92.94 89 PHE A CA 1
ATOM 696 C C . PHE A 1 89 ? -1.812 -2.509 -1.208 1.00 92.94 89 PHE A C 1
ATOM 698 O O . PHE A 1 89 ? -2.400 -2.129 -0.203 1.00 92.94 89 PHE A O 1
ATOM 705 N N . SER A 1 90 ? -1.731 -1.749 -2.306 1.00 90.12 90 SER A N 1
ATOM 706 C CA . SER A 1 90 ? -2.456 -0.478 -2.43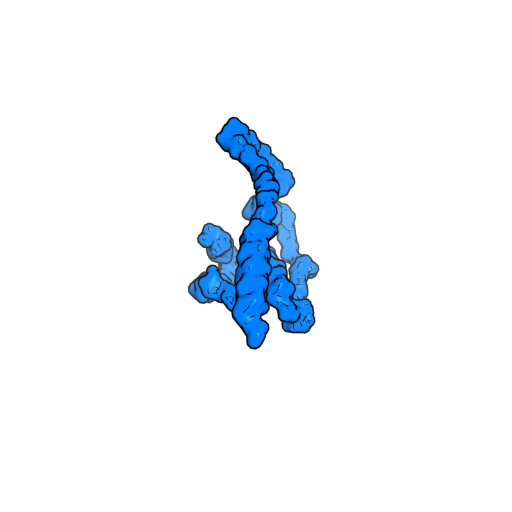6 1.00 90.12 90 SER A CA 1
ATOM 707 C C . SER A 1 90 ? -3.973 -0.667 -2.375 1.00 90.12 90 SER A C 1
ATOM 709 O O . SER A 1 90 ? -4.652 0.134 -1.737 1.00 90.12 90 SER A O 1
ATOM 711 N N . ALA A 1 91 ? -4.507 -1.724 -2.993 1.00 91.38 91 ALA A N 1
ATOM 712 C CA . ALA A 1 91 ? -5.929 -2.046 -2.900 1.00 91.38 91 ALA A CA 1
ATOM 713 C C . ALA A 1 91 ? -6.324 -2.479 -1.477 1.00 91.38 91 ALA A C 1
ATOM 715 O O . ALA A 1 91 ? -7.324 -1.997 -0.948 1.00 91.38 91 ALA A O 1
ATOM 716 N N . ASP A 1 92 ? -5.507 -3.317 -0.834 1.00 93.00 92 ASP A N 1
ATOM 717 C CA . ASP A 1 92 ? -5.728 -3.768 0.545 1.00 93.00 92 ASP A CA 1
ATOM 718 C C . ASP A 1 92 ? -5.655 -2.606 1.552 1.00 93.00 92 ASP A C 1
ATOM 720 O O . ASP A 1 92 ? -6.467 -2.533 2.475 1.00 93.00 92 ASP A O 1
ATOM 724 N N . LEU A 1 93 ? -4.741 -1.650 1.339 1.00 90.56 93 LEU A N 1
ATOM 725 C CA . LEU A 1 93 ? -4.683 -0.394 2.089 1.00 90.56 93 LEU A CA 1
ATOM 726 C C . LEU A 1 93 ? -5.977 0.406 1.928 1.00 90.56 93 LEU A C 1
ATOM 728 O O . LEU A 1 93 ? -6.539 0.844 2.925 1.00 90.56 93 LEU A O 1
ATOM 732 N N . ALA A 1 94 ? -6.453 0.600 0.695 1.00 86.81 94 ALA A N 1
ATOM 733 C CA . ALA A 1 94 ? -7.679 1.353 0.440 1.00 86.81 94 ALA A CA 1
ATOM 734 C C . ALA A 1 94 ? -8.898 0.693 1.103 1.00 86.81 94 ALA A C 1
ATOM 736 O O . ALA A 1 94 ? -9.737 1.386 1.676 1.00 86.81 94 ALA A O 1
ATOM 737 N N . PHE A 1 95 ? -8.964 -0.641 1.082 1.00 88.06 95 PHE A N 1
ATOM 738 C CA . PHE A 1 95 ? -9.996 -1.396 1.784 1.00 88.06 95 PHE A CA 1
ATOM 739 C C . PHE A 1 95 ? -9.910 -1.191 3.301 1.00 88.06 95 PHE A C 1
ATOM 741 O O . PHE A 1 95 ? -10.879 -0.751 3.909 1.00 88.06 95 PHE A O 1
ATOM 748 N N . ALA A 1 96 ? -8.752 -1.434 3.920 1.00 88.75 96 ALA A N 1
ATOM 749 C CA . ALA A 1 96 ? -8.583 -1.252 5.363 1.00 88.75 96 ALA A CA 1
ATOM 750 C C . ALA A 1 96 ? -8.864 0.195 5.812 1.00 88.75 96 ALA A C 1
ATOM 752 O O . ALA A 1 96 ? -9.539 0.411 6.818 1.00 88.75 96 ALA A O 1
ATOM 753 N N . ALA A 1 97 ? -8.410 1.184 5.039 1.00 84.88 97 ALA A N 1
ATOM 754 C CA . ALA A 1 97 ? -8.614 2.598 5.332 1.00 84.88 97 ALA A CA 1
ATOM 755 C C . ALA A 1 97 ? -10.092 3.000 5.252 1.00 84.88 97 ALA A C 1
ATOM 757 O O . ALA A 1 97 ? -10.569 3.742 6.108 1.00 84.88 97 ALA A O 1
ATOM 758 N N . ASN A 1 98 ? -10.833 2.495 4.260 1.00 82.19 98 ASN A N 1
ATOM 759 C CA . ASN A 1 98 ? -12.258 2.794 4.117 1.00 82.19 98 ASN A CA 1
ATOM 760 C C . ASN A 1 98 ? -13.085 2.251 5.294 1.00 82.19 98 ASN A C 1
ATOM 762 O O . ASN A 1 98 ? -14.004 2.921 5.753 1.00 82.19 98 ASN A O 1
ATOM 766 N N . PHE A 1 99 ? -12.702 1.095 5.839 1.00 85.00 99 PHE A N 1
ATOM 767 C CA . PHE A 1 99 ? -13.335 0.512 7.025 1.00 85.00 99 PHE A CA 1
ATOM 768 C C . PHE A 1 99 ? -12.807 1.084 8.356 1.00 85.00 99 PHE A C 1
ATOM 770 O O . PHE A 1 99 ? -13.285 0.698 9.421 1.00 85.00 99 PHE A O 1
ATOM 777 N N . GLY A 1 100 ? -11.843 2.011 8.325 1.00 81.94 100 GLY A N 1
ATOM 778 C CA . GLY A 1 100 ? -11.277 2.634 9.524 1.00 81.94 100 GLY A CA 1
ATOM 779 C C . GLY A 1 100 ? -10.321 1.750 10.324 1.00 81.94 100 GLY A C 1
ATOM 780 O O . GLY A 1 100 ? -10.081 1.998 11.505 1.00 81.94 100 GLY A O 1
ATOM 781 N N . GLU A 1 101 ? -9.752 0.726 9.696 1.00 87.69 101 GLU A N 1
ATOM 782 C CA . GLU A 1 101 ? -8.825 -0.205 10.331 1.00 87.69 101 GLU A CA 1
ATOM 783 C C . GLU A 1 101 ? -7.396 0.337 10.264 1.00 87.69 101 GLU A C 1
ATOM 785 O O . GLU A 1 101 ? -6.596 -0.024 9.392 1.00 87.69 101 GLU A O 1
ATOM 790 N N . ALA A 1 102 ? -7.055 1.236 11.191 1.00 84.88 102 ALA A N 1
ATOM 791 C CA . ALA A 1 102 ? -5.767 1.928 11.171 1.00 84.88 102 ALA A CA 1
ATOM 792 C C . ALA A 1 102 ? -4.555 0.993 11.283 1.00 84.88 102 ALA A C 1
ATOM 794 O O . ALA A 1 102 ? -3.569 1.179 10.571 1.00 84.88 102 ALA A O 1
ATOM 795 N N . SER A 1 103 ? -4.624 -0.045 12.124 1.00 88.00 103 SER A N 1
ATOM 796 C CA . SER A 1 103 ? -3.511 -0.993 12.295 1.00 88.00 103 SER A CA 1
ATOM 797 C C . SER A 1 103 ? -3.178 -1.721 10.990 1.00 88.00 103 SER A C 1
ATOM 799 O O . SER A 1 103 ? -2.009 -1.855 10.625 1.00 88.00 103 SER A O 1
ATOM 801 N N . GLU A 1 104 ? -4.201 -2.185 10.272 1.00 89.56 104 GLU A N 1
ATOM 802 C CA . GLU A 1 104 ? -4.025 -2.848 8.980 1.00 89.56 104 GLU A CA 1
ATOM 803 C C . GLU A 1 104 ? -3.570 -1.846 7.915 1.00 89.56 104 GLU A C 1
ATOM 805 O O . GLU A 1 104 ? -2.631 -2.123 7.168 1.00 89.56 104 GLU A O 1
ATOM 810 N N . SER A 1 105 ? -4.137 -0.639 7.918 1.00 88.69 105 SER A N 1
ATOM 811 C CA . SER A 1 105 ? -3.740 0.440 7.011 1.00 88.69 105 SER A CA 1
ATOM 812 C C . SER A 1 105 ? -2.247 0.785 7.145 1.00 88.69 105 SER A C 1
ATOM 814 O O . SER A 1 105 ? -1.525 0.787 6.150 1.00 88.69 105 SER A O 1
ATOM 816 N N . LEU A 1 106 ? -1.723 0.973 8.363 1.00 86.38 106 LEU A N 1
ATOM 817 C CA . LEU A 1 106 ? -0.287 1.224 8.585 1.00 86.38 106 LEU A CA 1
ATOM 818 C C . LEU A 1 106 ? 0.597 0.066 8.105 1.00 86.38 106 LEU A C 1
ATOM 820 O O . LEU A 1 106 ? 1.686 0.290 7.559 1.00 86.38 106 LEU A O 1
ATOM 824 N N . LYS A 1 107 ? 0.134 -1.176 8.292 1.00 90.00 107 LYS A N 1
ATOM 825 C CA . LYS A 1 107 ? 0.852 -2.378 7.855 1.00 90.00 107 LYS A CA 1
ATOM 826 C C . LYS A 1 107 ? 1.037 -2.384 6.336 1.00 90.00 107 LYS A C 1
ATOM 828 O O . LYS A 1 107 ? 2.167 -2.528 5.864 1.00 90.00 107 LYS A O 1
ATOM 833 N N . TYR A 1 108 ? -0.041 -2.190 5.572 1.00 91.31 108 TYR A N 1
ATOM 834 C CA . TYR A 1 108 ? 0.042 -2.152 4.106 1.00 91.31 108 TYR A CA 1
ATOM 835 C C . TYR A 1 108 ? 0.783 -0.921 3.605 1.00 91.31 108 TYR A C 1
ATOM 837 O O . TYR A 1 108 ? 1.600 -1.034 2.695 1.00 91.31 108 TYR A O 1
ATOM 845 N N . PHE A 1 109 ? 0.581 0.232 4.238 1.00 87.88 109 PHE A N 1
ATOM 846 C CA . PHE A 1 109 ? 1.301 1.457 3.913 1.00 87.88 109 PHE A CA 1
ATOM 847 C C . PHE A 1 109 ? 2.825 1.280 3.988 1.00 87.88 109 PHE A C 1
ATOM 849 O O . PHE A 1 109 ? 3.548 1.609 3.044 1.00 87.88 109 PHE A O 1
ATOM 856 N N . SER A 1 110 ? 3.312 0.671 5.071 1.00 88.00 110 SER A N 1
ATOM 857 C CA . SER A 1 110 ? 4.737 0.372 5.253 1.00 88.00 110 SER A CA 1
ATOM 858 C C . SER A 1 110 ? 5.272 -0.569 4.168 1.00 88.00 110 SER A C 1
ATOM 860 O O . SER A 1 110 ? 6.365 -0.358 3.637 1.00 88.00 110 SER A O 1
ATOM 862 N N . ALA A 1 111 ? 4.489 -1.588 3.798 1.00 90.00 111 ALA A N 1
ATOM 863 C CA . ALA A 1 111 ? 4.846 -2.522 2.734 1.00 90.00 111 ALA A CA 1
ATOM 864 C C . ALA A 1 111 ? 4.908 -1.838 1.356 1.00 90.00 111 ALA A C 1
ATOM 866 O O . ALA A 1 111 ? 5.857 -2.059 0.605 1.00 90.00 111 ALA A O 1
ATOM 867 N N . ILE A 1 112 ? 3.938 -0.976 1.036 1.00 89.69 112 ILE A N 1
ATOM 868 C CA . ILE A 1 112 ? 3.889 -0.203 -0.214 1.00 89.69 112 ILE A CA 1
ATOM 869 C C . ILE A 1 112 ? 5.096 0.729 -0.313 1.00 89.69 112 ILE A C 1
ATOM 871 O O . ILE A 1 112 ? 5.750 0.748 -1.353 1.00 89.69 112 ILE A O 1
ATOM 875 N N . ARG A 1 113 ? 5.436 1.451 0.764 1.00 86.56 113 ARG A N 1
ATOM 876 C CA . ARG A 1 113 ? 6.609 2.337 0.803 1.00 86.56 113 ARG A CA 1
ATOM 877 C C . ARG A 1 113 ? 7.895 1.568 0.506 1.00 86.56 113 ARG A C 1
ATOM 879 O O . ARG A 1 113 ? 8.646 1.940 -0.390 1.00 86.56 113 ARG A O 1
ATOM 886 N N . ASN A 1 114 ? 8.095 0.439 1.184 1.00 87.94 114 ASN A N 1
ATOM 887 C CA . ASN A 1 114 ? 9.263 -0.410 0.965 1.00 87.94 114 ASN A CA 1
ATOM 888 C C . ASN A 1 114 ? 9.321 -0.986 -0.464 1.00 87.94 114 ASN A C 1
ATOM 890 O O . ASN A 1 114 ? 10.388 -1.036 -1.075 1.00 87.94 114 ASN A O 1
ATOM 894 N N . LEU A 1 115 ? 8.184 -1.403 -1.028 1.00 88.94 115 LEU A N 1
ATOM 895 C CA . LEU A 1 115 ? 8.118 -1.853 -2.421 1.00 88.94 115 LEU A CA 1
ATOM 896 C C . LEU A 1 115 ? 8.402 -0.709 -3.400 1.00 88.94 115 LEU A C 1
ATOM 898 O O . LEU A 1 115 ? 9.097 -0.925 -4.393 1.00 88.94 115 LEU A O 1
ATOM 902 N N . GLY A 1 116 ? 7.913 0.497 -3.107 1.00 89.12 116 GLY A N 1
ATOM 903 C CA . GLY A 1 116 ? 8.202 1.715 -3.857 1.00 89.12 116 GLY A CA 1
ATOM 904 C C . GLY A 1 116 ? 9.701 2.003 -3.923 1.00 89.12 116 GLY A C 1
ATOM 905 O O . GLY A 1 116 ? 10.228 2.244 -5.015 1.00 89.12 116 GLY A O 1
ATOM 906 N N . ASP A 1 117 ? 10.391 1.866 -2.782 1.00 88.00 117 ASP A N 1
ATOM 907 C CA . ASP A 1 117 ? 11.843 2.026 -2.671 1.00 88.00 117 ASP A CA 1
ATOM 908 C C . ASP A 1 117 ? 12.568 1.035 -3.577 1.00 88.00 117 ASP A C 1
ATOM 910 O O . ASP A 1 117 ? 13.410 1.408 -4.395 1.00 88.00 117 ASP A O 1
ATOM 914 N N . GLN A 1 118 ? 12.196 -0.242 -3.493 1.00 88.31 118 GLN A N 1
ATOM 915 C CA . GLN A 1 118 ? 12.815 -1.298 -4.290 1.00 88.31 118 GLN A CA 1
ATOM 916 C C . GLN A 1 118 ? 12.552 -1.157 -5.796 1.00 88.31 118 GLN A C 1
ATOM 918 O O . GLN A 1 118 ? 13.360 -1.609 -6.612 1.00 88.31 118 GLN A O 1
ATOM 923 N N . LEU A 1 119 ? 11.418 -0.563 -6.170 1.00 90.56 119 LEU A N 1
ATOM 924 C CA . LEU A 1 119 ? 11.032 -0.303 -7.556 1.00 90.56 119 LEU A CA 1
ATOM 925 C C . LEU A 1 119 ? 11.577 1.030 -8.089 1.00 90.56 119 LEU A C 1
ATOM 927 O O . LEU A 1 119 ? 11.493 1.266 -9.292 1.00 90.56 119 LEU A O 1
ATOM 931 N N . ASN A 1 120 ? 12.173 1.869 -7.233 1.00 88.69 120 ASN A N 1
ATOM 932 C CA . ASN A 1 120 ? 12.602 3.236 -7.542 1.00 88.69 120 ASN A CA 1
ATOM 933 C C . ASN A 1 120 ? 11.461 4.133 -8.061 1.00 88.69 120 ASN A C 1
ATOM 935 O O . ASN A 1 120 ? 11.677 4.982 -8.926 1.00 88.69 120 ASN A O 1
ATOM 939 N N . VAL A 1 121 ? 10.244 3.953 -7.535 1.00 86.38 121 VAL A N 1
ATOM 940 C CA . VAL A 1 121 ? 9.056 4.743 -7.924 1.00 86.38 121 VAL A CA 1
ATOM 941 C C . VAL A 1 121 ? 8.653 5.780 -6.880 1.00 86.38 121 VAL A C 1
ATOM 943 O O . VAL A 1 121 ? 7.678 6.493 -7.077 1.00 86.38 121 VAL A O 1
ATOM 946 N N . ASN A 1 122 ? 9.419 5.926 -5.799 1.00 74.56 122 ASN A N 1
ATOM 947 C CA . ASN A 1 122 ? 9.120 6.887 -4.731 1.00 74.56 122 ASN A CA 1
ATOM 948 C C . ASN A 1 122 ? 8.984 8.317 -5.223 1.00 74.56 122 ASN A C 1
ATOM 950 O O . ASN A 1 122 ? 8.180 9.058 -4.695 1.00 74.56 122 ASN A O 1
ATOM 954 N N . ASN A 1 123 ? 9.736 8.706 -6.253 1.00 71.50 123 ASN A N 1
ATOM 955 C CA . ASN A 1 123 ? 9.655 10.061 -6.796 1.00 71.50 123 ASN A CA 1
ATOM 956 C C . ASN A 1 123 ? 8.284 10.367 -7.426 1.00 71.50 123 ASN A C 1
ATOM 958 O O . ASN A 1 123 ? 7.991 11.529 -7.683 1.00 71.50 123 ASN A O 1
ATOM 962 N N . ALA A 1 124 ? 7.467 9.343 -7.706 1.00 68.06 124 ALA A N 1
ATOM 963 C CA . ALA A 1 124 ? 6.089 9.508 -8.162 1.00 68.06 124 ALA A CA 1
ATOM 964 C C . ALA A 1 124 ? 5.113 9.815 -7.012 1.00 68.06 124 ALA A C 1
ATOM 966 O O . ALA A 1 124 ? 4.000 10.260 -7.272 1.00 68.06 124 ALA A O 1
ATOM 967 N N . PHE A 1 125 ? 5.523 9.599 -5.761 1.00 67.00 125 PHE A N 1
ATOM 968 C CA . PHE A 1 125 ? 4.711 9.813 -4.571 1.00 67.00 125 PHE A CA 1
ATOM 969 C C . PHE A 1 125 ? 5.406 10.843 -3.682 1.00 67.00 125 PHE A C 1
ATOM 971 O O . PHE A 1 125 ? 6.482 10.595 -3.143 1.00 67.00 125 PHE A O 1
ATOM 978 N N . ASP A 1 126 ? 4.815 12.027 -3.541 1.00 66.81 126 ASP A N 1
ATOM 979 C CA . ASP A 1 126 ? 5.396 13.065 -2.693 1.00 66.81 126 ASP A CA 1
ATOM 980 C C . ASP A 1 126 ? 5.516 12.543 -1.248 1.00 66.81 126 ASP A C 1
ATOM 982 O O . ASP A 1 126 ? 4.556 12.017 -0.679 1.00 66.81 126 ASP A O 1
ATOM 986 N N . GLN A 1 127 ? 6.695 12.693 -0.639 1.00 67.31 127 GLN A N 1
ATOM 987 C CA . GLN A 1 127 ? 6.928 12.338 0.764 1.00 67.31 127 GLN A CA 1
ATOM 988 C C . GLN A 1 127 ? 5.907 13.038 1.674 1.00 67.31 127 GLN A C 1
ATOM 990 O O . GLN A 1 127 ? 5.464 12.468 2.665 1.00 67.31 127 GLN A O 1
ATOM 995 N N . VAL A 1 128 ? 5.449 14.231 1.279 1.00 66.19 128 VAL A N 1
ATOM 996 C CA . VAL A 1 128 ? 4.380 14.969 1.961 1.00 66.19 128 VAL A CA 1
ATOM 997 C C . VAL A 1 128 ? 3.044 14.218 1.934 1.00 66.19 128 VAL A C 1
ATOM 999 O O . VAL A 1 128 ? 2.309 14.258 2.920 1.00 66.19 128 VAL A O 1
ATOM 1002 N N . VAL A 1 129 ? 2.709 13.533 0.837 1.00 67.88 129 VAL A N 1
ATOM 1003 C CA . VAL A 1 129 ? 1.491 12.711 0.735 1.00 67.88 129 VAL A CA 1
ATOM 1004 C C . VAL A 1 129 ? 1.616 11.489 1.637 1.00 67.88 129 VAL A C 1
ATOM 1006 O O . VAL A 1 129 ? 0.681 11.185 2.373 1.00 67.88 129 VAL A O 1
ATOM 1009 N N . PHE A 1 130 ? 2.788 10.852 1.671 1.00 71.69 130 PHE A N 1
ATOM 1010 C CA . PHE A 1 130 ? 3.048 9.749 2.594 1.00 71.69 130 PHE A CA 1
ATOM 1011 C C . PHE A 1 130 ? 2.900 10.170 4.062 1.00 71.69 130 PHE A C 1
ATOM 1013 O O . PHE A 1 130 ? 2.140 9.546 4.800 1.00 71.69 130 PHE A O 1
ATOM 1020 N N . ASP A 1 131 ? 3.534 11.267 4.470 1.00 74.56 131 ASP A N 1
ATOM 1021 C CA . ASP A 1 131 ? 3.473 11.750 5.853 1.00 74.56 131 ASP A CA 1
ATOM 1022 C C . ASP A 1 131 ? 2.040 12.170 6.248 1.00 74.56 131 ASP A C 1
ATOM 1024 O O . ASP A 1 131 ? 1.617 12.021 7.398 1.00 74.56 131 ASP A O 1
ATOM 1028 N N . ARG A 1 132 ? 1.252 12.684 5.290 1.00 71.44 132 ARG A N 1
ATOM 1029 C CA . ARG A 1 132 ? -0.173 12.983 5.496 1.00 71.44 132 ARG A CA 1
ATOM 1030 C C . ARG A 1 132 ? -1.002 11.715 5.659 1.00 71.44 132 ARG A C 1
ATOM 1032 O O . ARG A 1 132 ? -1.873 11.701 6.524 1.00 71.44 132 ARG A O 1
ATOM 1039 N N . ILE A 1 133 ? -0.766 10.680 4.857 1.00 73.00 133 ILE A N 1
ATOM 1040 C CA . ILE A 1 133 ? -1.468 9.397 4.987 1.00 73.00 133 ILE A CA 1
ATOM 1041 C C . ILE A 1 133 ? -1.161 8.780 6.355 1.00 73.00 133 ILE A C 1
ATOM 1043 O O . ILE A 1 133 ? -2.092 8.471 7.092 1.00 73.00 133 ILE A O 1
ATOM 1047 N N . GLU A 1 134 ? 0.116 8.698 6.737 1.00 70.56 134 GLU A N 1
ATOM 1048 C CA . GLU A 1 134 ? 0.561 8.168 8.034 1.00 70.56 134 GLU A CA 1
ATOM 1049 C C . GLU A 1 134 ? -0.120 8.900 9.200 1.00 70.56 134 GLU A C 1
ATOM 1051 O O . GLU A 1 134 ? -0.788 8.281 10.028 1.00 70.56 134 GLU A O 1
ATOM 1056 N N . LYS A 1 135 ? -0.087 10.239 9.192 1.00 76.12 135 LYS A N 1
ATOM 1057 C CA . LYS A 1 135 ? -0.737 11.059 10.222 1.00 76.12 135 LYS A CA 1
ATOM 1058 C C . LYS A 1 135 ? -2.252 10.851 10.299 1.00 76.12 135 LYS A C 1
ATOM 1060 O O . LYS A 1 135 ? -2.812 10.890 11.392 1.00 76.12 135 LYS A O 1
ATOM 1065 N N . ASN A 1 136 ? -2.932 10.703 9.164 1.00 72.62 136 ASN A N 1
ATOM 1066 C CA . ASN A 1 136 ? -4.386 10.532 9.151 1.00 72.62 136 ASN A CA 1
ATOM 1067 C C . ASN A 1 136 ? -4.805 9.125 9.585 1.00 72.62 136 ASN A C 1
ATOM 1069 O O . ASN A 1 136 ? -5.811 8.997 10.283 1.00 72.62 136 ASN A O 1
ATOM 1073 N N . ILE A 1 137 ? -4.017 8.100 9.242 1.00 71.38 137 ILE A N 1
ATOM 1074 C CA . ILE A 1 137 ? -4.222 6.739 9.745 1.00 71.38 137 ILE A CA 1
ATOM 1075 C C . ILE A 1 137 ? -4.028 6.705 11.269 1.00 71.38 137 ILE A C 1
ATOM 1077 O O . ILE A 1 137 ? -4.908 6.226 11.980 1.00 71.38 137 ILE A O 1
ATOM 1081 N N . ASP A 1 138 ? -2.944 7.288 11.792 1.00 66.94 138 ASP A N 1
ATOM 1082 C CA . ASP A 1 138 ? -2.669 7.349 13.238 1.00 66.94 138 ASP A CA 1
ATOM 1083 C C . ASP A 1 138 ? -3.775 8.058 14.037 1.00 66.94 138 ASP A C 1
ATOM 1085 O O . ASP A 1 138 ? -4.001 7.776 15.216 1.00 66.94 138 ASP A O 1
ATOM 1089 N N . GLN A 1 139 ? -4.467 9.002 13.398 1.00 68.06 139 GLN A N 1
ATOM 1090 C CA . GLN A 1 139 ? -5.540 9.793 13.999 1.00 68.06 139 GLN A CA 1
ATOM 1091 C C . GLN A 1 139 ? -6.939 9.195 13.780 1.00 68.06 139 GLN A C 1
ATOM 1093 O O . GLN A 1 139 ? -7.911 9.814 14.214 1.00 68.06 139 GLN A O 1
ATOM 1098 N N . ASN A 1 140 ? -7.061 8.019 13.141 1.00 64.00 140 ASN A N 1
ATOM 1099 C CA . ASN A 1 140 ? -8.341 7.413 12.736 1.00 64.00 140 ASN A CA 1
ATOM 1100 C C . ASN A 1 140 ? -9.246 8.391 11.954 1.00 64.00 140 ASN A C 1
ATOM 1102 O O . ASN A 1 140 ? -10.468 8.404 12.109 1.00 64.00 140 ASN A O 1
ATOM 1106 N N . ASN A 1 141 ? -8.649 9.258 11.132 1.00 64.88 141 ASN A N 1
ATOM 1107 C CA . ASN A 1 141 ? -9.368 10.305 10.411 1.00 64.88 141 ASN A CA 1
ATOM 1108 C C . ASN A 1 141 ? -9.689 9.862 8.974 1.00 64.88 141 ASN A C 1
ATOM 1110 O O . ASN A 1 141 ? -9.070 10.313 8.006 1.00 64.88 141 ASN A O 1
ATOM 1114 N N . ASN A 1 142 ? -10.658 8.951 8.852 1.00 62.22 142 ASN A N 1
ATOM 1115 C CA . ASN A 1 142 ? -11.021 8.285 7.592 1.00 62.22 142 ASN A CA 1
ATOM 1116 C C . ASN A 1 142 ? -11.490 9.269 6.504 1.00 62.22 142 ASN A C 1
ATOM 1118 O O . ASN A 1 142 ? -11.142 9.102 5.336 1.00 62.22 142 ASN A O 1
ATOM 1122 N N . ASP A 1 143 ? -12.173 10.353 6.886 1.00 60.69 143 ASP A N 1
ATOM 1123 C CA . ASP A 1 143 ? -12.612 11.412 5.961 1.00 60.69 143 ASP A CA 1
ATOM 1124 C C . ASP A 1 143 ? -11.425 12.114 5.281 1.00 60.69 143 ASP A C 1
ATOM 1126 O O . ASP A 1 143 ? -11.487 12.510 4.116 1.00 60.69 143 ASP A O 1
ATOM 1130 N N . SER A 1 144 ? -10.308 12.247 5.998 1.00 60.75 144 SER A N 1
ATOM 1131 C CA . SER A 1 144 ? -9.101 12.887 5.468 1.00 60.75 144 SER A CA 1
ATOM 1132 C C . SER A 1 144 ? -8.281 11.943 4.584 1.00 60.75 144 SER A C 1
ATOM 1134 O O . SER A 1 144 ? -7.624 12.396 3.645 1.00 60.75 144 SER A O 1
ATOM 1136 N N . LEU A 1 145 ? -8.357 10.627 4.819 1.00 63.12 145 LEU A N 1
ATOM 1137 C CA . LEU A 1 145 ? -7.826 9.627 3.884 1.00 63.12 145 LEU A CA 1
ATOM 1138 C C . LEU A 1 145 ? -8.630 9.605 2.583 1.00 63.12 145 LEU A C 1
ATOM 1140 O O . LEU A 1 145 ? -8.041 9.545 1.505 1.00 63.12 145 LEU A O 1
ATOM 1144 N N . PHE A 1 146 ? -9.955 9.747 2.674 1.00 64.69 146 PHE A N 1
ATOM 1145 C CA . PHE A 1 146 ? -10.812 9.882 1.501 1.00 64.69 146 PHE A CA 1
ATOM 1146 C C . PHE A 1 146 ? -10.414 11.095 0.647 1.00 64.69 146 PHE A C 1
ATOM 1148 O O . PHE A 1 146 ? -10.189 10.938 -0.553 1.00 64.69 146 PHE A O 1
ATOM 1155 N N . SER A 1 147 ? -10.213 12.274 1.252 1.00 60.84 147 SER A N 1
ATOM 1156 C CA . SER A 1 147 ? -9.795 13.470 0.501 1.00 60.84 147 SER A CA 1
ATOM 1157 C C . SER A 1 147 ? -8.434 13.324 -0.186 1.00 60.84 147 SER A C 1
ATOM 1159 O O . SER A 1 147 ? -8.250 13.840 -1.285 1.00 60.84 147 SER A O 1
ATOM 1161 N N . LEU A 1 148 ? -7.497 12.589 0.427 1.00 61.88 148 LEU A N 1
ATOM 1162 C CA . LEU A 1 148 ? -6.178 12.324 -0.159 1.00 61.88 148 LEU A CA 1
ATOM 1163 C C . LEU A 1 148 ? -6.249 11.372 -1.358 1.00 61.88 148 LEU A C 1
ATOM 1165 O O . LEU A 1 148 ? -5.410 11.456 -2.244 1.00 61.88 148 LEU A O 1
ATOM 1169 N N . SER A 1 149 ? -7.232 10.469 -1.397 1.00 60.19 149 SER A N 1
ATOM 1170 C CA . SER A 1 149 ? -7.413 9.542 -2.524 1.00 60.19 149 SER A CA 1
ATOM 1171 C C . SER A 1 149 ? -7.967 10.208 -3.790 1.00 60.19 149 SER A C 1
ATOM 1173 O O . SER A 1 149 ? -7.883 9.634 -4.873 1.00 60.19 149 SER A O 1
ATOM 1175 N N . SER A 1 150 ? -8.557 11.399 -3.644 1.00 56.94 150 SER A N 1
ATOM 1176 C CA . SER A 1 150 ? -9.218 12.148 -4.719 1.00 56.94 150 SER A CA 1
ATOM 1177 C C . SER A 1 150 ? -8.377 13.277 -5.327 1.00 56.94 150 SER A C 1
ATOM 1179 O O . SER A 1 150 ? -8.860 13.955 -6.235 1.00 56.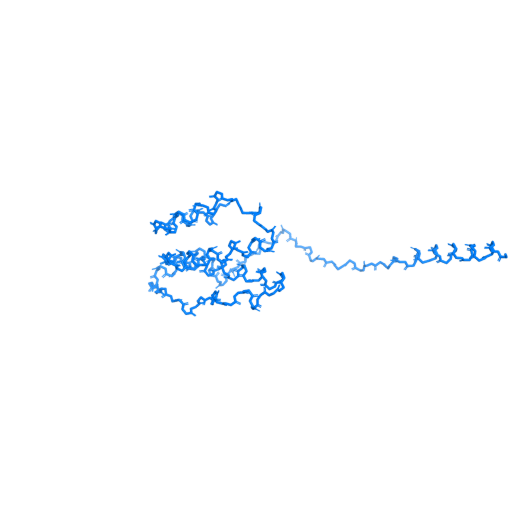94 150 SER A O 1
ATOM 1181 N N . GLU A 1 151 ? -7.167 13.498 -4.810 1.00 53.59 151 GLU A N 1
ATOM 1182 C CA . GLU A 1 151 ? -6.194 14.496 -5.284 1.00 53.59 151 GLU A CA 1
ATOM 1183 C C . GLU A 1 151 ? -5.182 13.857 -6.247 1.00 53.59 151 GLU A C 1
ATOM 1185 O O . GLU A 1 151 ? -4.884 14.496 -7.283 1.00 53.59 151 GLU A O 1
#

Sequence (151 aa):
MDKPIRIVFSVFVMVLLVVGCQPTEEKTEPVIDDSSEVSVTFQVPTPNELFTLFDQVNVNFNSDLLSSTENIEQKYISNKNKALCFGVFSADLAFAANFGEASESLKYFSAIRNLGDQLNVNNAFDQVVFDRIEKNIDQNNNDSLFSLSSE

Radius of gyration: 26.38 Å; Cα contacts (8 Å, |Δi|>4): 78; chains: 1; bounding box: 70×29×67 Å

Foldseek 3Di:
DPVVVVVVVVVVVVVVVVPPDDPDPPPPDPPPPPPDPPPPPDPDDDPVVVLVVCVVVVDADDCVPADDPPPCCPPQVDLVSLVVLLVSLVVSLVSCLSNLNLVSNVVSLVSNVVSCVVNVNCVVPPVVLSVQSNVCSVVSPSVSVVVSVVD

Nearest PDB structures (foldseek):
  8akn-assembly1_U  TM=5.370E-01  e=2.698E+00  Escherichia coli BW25113
  8b0x-assembly1_T  TM=5.704E-01  e=3.157E+00  Escherichia coli B
  8emm-assembly1_T  TM=5.691E-01  e=3.506E+00  Escherichia coli
  3hiu-assembly1_B  TM=4.552E-01  e=1.597E+00  Xanthomonas campestris pv. campestris
  7m4x-assembly1_t  TM=4.460E-01  e=8.108E+00  Acinetobacter baumannii AB0057

Secondary structure (DSSP, 8-state):
--HHHHHHHHHHHHHHHHTT-------------TTS------SS--HHHHHHHHHHHTPPP-GGGSPP-TTHHHH--SHHHHHHHHHHHHHHHHHHHHTT-HHHHHHHHHHHHHHHHHHT-GGGS-HHHHHHHHHHHHTT-HHHHHHHHT-

Mean predicted aligned error: 15.76 Å

Solvent-accessible surface area (backbone atoms only — not comparable to full-atom values): 9237 Å² total; per-residue (Å²): 138,58,67,67,58,52,52,53,52,54,52,51,56,54,53,56,66,68,70,71,72,72,86,73,78,77,75,75,69,82,77,76,70,95,81,62,88,75,80,78,77,72,93,60,72,53,75,69,54,45,53,54,48,38,66,73,70,65,67,76,88,60,73,88,79,46,78,80,78,72,60,50,78,77,75,36,74,50,70,68,47,33,55,51,48,33,55,51,35,50,51,43,23,52,53,28,38,74,69,58,37,36,73,57,22,54,53,29,48,54,51,34,52,54,40,27,59,77,68,69,47,46,88,80,49,57,67,68,57,53,55,49,48,53,54,29,40,77,64,67,37,45,72,59,50,53,56,62,77,74,111

pLDDT: mean 74.26, std 15.08, range [35.28, 93.44]